Protein AF-A0A950ZPD3-F1 (afdb_monomer_lite)

Sequence (112 aa):
MGVQQVLAPKCVGSSEFSAPDGLRLVHHADTPIQRHVKVRDTASPFNADLVYWSQRLRQHPLLTSRMAILLRQQRGRCAWCGSFFLDRTDIAVDHVQPRVLRGRTDLAKHRP

Structure (mmCIF, N/CA/C/O backbone):
data_AF-A0A950ZPD3-F1
#
_entry.id   AF-A0A950ZPD3-F1
#
loop_
_atom_site.group_PDB
_atom_site.id
_atom_site.type_symbol
_atom_site.label_atom_id
_atom_site.label_alt_id
_atom_site.label_comp_id
_atom_site.label_asym_id
_atom_site.label_entity_id
_atom_site.label_seq_id
_atom_site.pdbx_PDB_ins_code
_atom_site.Cartn_x
_atom_site.Cartn_y
_atom_site.Cartn_z
_atom_site.occupancy
_atom_site.B_iso_or_equiv
_atom_site.auth_seq_id
_atom_site.auth_comp_id
_atom_site.auth_asym_id
_atom_site.auth_atom_id
_atom_site.pdbx_PDB_model_num
ATOM 1 N N . MET A 1 1 ? 2.588 -41.462 -54.689 1.00 39.12 1 MET A N 1
ATOM 2 C CA . MET A 1 1 ? 1.747 -40.292 -55.020 1.00 39.12 1 MET A CA 1
ATOM 3 C C . MET A 1 1 ? 1.860 -39.316 -53.858 1.00 39.12 1 MET A C 1
ATOM 5 O O . MET A 1 1 ? 1.186 -39.493 -52.854 1.00 39.12 1 MET A O 1
ATOM 9 N N . GLY A 1 2 ? 2.837 -38.408 -53.922 1.00 40.78 2 GLY A N 1
ATOM 10 C CA . GLY A 1 2 ? 3.130 -37.452 -52.852 1.00 40.78 2 GLY A CA 1
ATOM 11 C C . GLY A 1 2 ? 2.323 -36.178 -53.059 1.00 40.78 2 GLY A C 1
ATOM 12 O O . GLY A 1 2 ? 2.412 -35.565 -54.119 1.00 40.78 2 GLY A O 1
ATOM 13 N N . VAL A 1 3 ? 1.515 -35.811 -52.070 1.00 37.59 3 VAL A N 1
ATOM 14 C CA . VAL A 1 3 ? 0.718 -34.583 -52.102 1.00 37.59 3 VAL A CA 1
ATOM 15 C C . VAL A 1 3 ? 1.641 -33.428 -51.725 1.00 37.59 3 VAL A C 1
ATOM 17 O O . VAL A 1 3 ? 2.075 -33.312 -50.580 1.00 37.59 3 VAL A O 1
ATOM 20 N N . GLN A 1 4 ? 2.003 -32.607 -52.707 1.00 37.97 4 GLN A N 1
ATOM 21 C CA . GLN A 1 4 ? 2.794 -31.402 -52.492 1.00 37.97 4 GLN A CA 1
ATOM 22 C C . GLN A 1 4 ? 1.894 -30.353 -51.823 1.00 37.97 4 GLN A C 1
ATOM 24 O O . GLN A 1 4 ? 0.932 -29.883 -52.428 1.00 37.97 4 GLN A O 1
ATOM 29 N N . GLN A 1 5 ? 2.178 -29.993 -50.569 1.00 49.69 5 GLN A N 1
ATOM 30 C CA . GLN A 1 5 ? 1.566 -28.812 -49.963 1.00 49.69 5 GLN A CA 1
ATOM 31 C C . GLN A 1 5 ? 2.202 -27.567 -50.585 1.00 49.69 5 GLN A C 1
ATOM 33 O O . GLN A 1 5 ? 3.409 -27.351 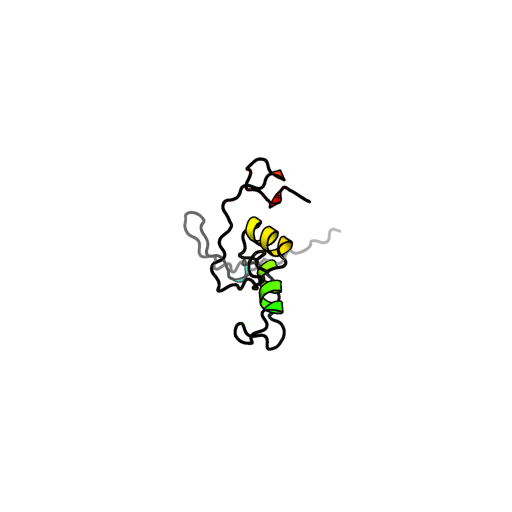-50.473 1.00 49.69 5 GLN A O 1
ATOM 38 N N . VAL A 1 6 ? 1.386 -26.757 -51.254 1.00 43.91 6 VAL A N 1
ATOM 39 C CA . VAL A 1 6 ? 1.776 -25.432 -51.736 1.00 43.91 6 VAL A CA 1
ATOM 40 C C . VAL A 1 6 ? 1.803 -24.500 -50.527 1.00 43.91 6 VAL A C 1
ATOM 42 O O . VAL A 1 6 ? 0.760 -24.177 -49.961 1.00 43.91 6 VAL A O 1
ATOM 45 N N . LEU A 1 7 ? 3.000 -24.090 -50.103 1.00 45.38 7 LEU A N 1
ATOM 46 C CA . LEU A 1 7 ? 3.150 -23.042 -49.098 1.00 45.38 7 LEU A CA 1
ATOM 47 C C . LEU A 1 7 ? 2.763 -21.707 -49.747 1.00 45.38 7 LEU A C 1
ATOM 49 O O . LEU A 1 7 ? 3.417 -21.261 -50.690 1.00 45.38 7 LEU A O 1
ATOM 53 N N . ALA A 1 8 ? 1.696 -21.077 -49.255 1.00 40.22 8 ALA A N 1
ATOM 54 C CA . ALA A 1 8 ? 1.322 -19.732 -49.673 1.00 40.22 8 ALA A CA 1
ATOM 55 C C . ALA A 1 8 ? 2.463 -18.738 -49.361 1.00 40.22 8 ALA A C 1
ATOM 57 O O . ALA A 1 8 ? 3.089 -18.845 -48.297 1.00 40.22 8 ALA A O 1
ATOM 58 N N . PRO A 1 9 ? 2.742 -17.763 -50.247 1.00 45.25 9 PRO A N 1
ATOM 59 C CA . PRO A 1 9 ? 3.736 -16.738 -49.976 1.00 45.25 9 PRO A CA 1
ATOM 60 C C . PRO A 1 9 ? 3.281 -15.913 -48.771 1.00 45.25 9 PRO A C 1
ATOM 62 O O . PRO A 1 9 ? 2.204 -15.319 -48.763 1.00 45.25 9 PRO A O 1
ATOM 65 N N . LYS A 1 10 ? 4.108 -15.895 -47.725 1.00 52.59 10 LYS A N 1
ATOM 66 C CA . LYS A 1 10 ? 3.916 -15.007 -46.579 1.00 52.59 10 LYS A CA 1
ATOM 67 C C . LYS A 1 10 ? 4.047 -13.571 -47.089 1.00 52.59 10 LYS A C 1
ATOM 69 O O . LYS A 1 10 ? 5.122 -13.184 -47.539 1.00 52.59 10 LYS A O 1
ATOM 74 N N . CYS A 1 11 ? 2.970 -12.790 -47.030 1.00 42.53 11 CYS A N 1
ATOM 75 C CA . CYS A 1 11 ? 3.024 -11.351 -47.274 1.00 42.53 11 CYS A CA 1
ATOM 76 C C . CYS A 1 11 ? 3.897 -10.701 -46.189 1.00 42.53 11 CYS A C 1
ATOM 78 O O . CYS A 1 11 ? 3.436 -10.485 -45.070 1.00 42.53 11 CYS A O 1
ATOM 80 N N . VAL A 1 12 ? 5.163 -10.413 -46.499 1.00 50.16 12 VAL A N 1
ATOM 81 C CA . VAL A 1 12 ? 6.060 -9.642 -45.627 1.00 50.16 12 VAL A CA 1
ATOM 82 C C . VAL A 1 12 ? 5.877 -8.167 -45.959 1.00 50.16 12 VAL A C 1
ATOM 84 O O . VAL A 1 12 ? 6.630 -7.572 -46.719 1.00 50.16 12 VAL A O 1
ATOM 87 N N . GLY A 1 13 ? 4.813 -7.587 -45.412 1.00 47.94 13 GLY A N 1
ATOM 88 C CA . GLY A 1 13 ? 4.674 -6.140 -45.287 1.00 47.94 13 GLY A CA 1
ATOM 89 C C . GLY A 1 13 ? 5.197 -5.697 -43.925 1.00 47.94 13 GLY A C 1
ATOM 90 O O . GLY A 1 13 ? 4.414 -5.237 -43.102 1.00 47.94 13 GLY A O 1
ATOM 91 N N . SER A 1 14 ? 6.483 -5.902 -43.636 1.00 49.78 14 SER A N 1
ATOM 92 C CA . SER A 1 14 ? 7.094 -5.390 -42.407 1.00 49.78 14 SER A CA 1
ATOM 93 C C . SER A 1 14 ? 7.666 -4.004 -42.685 1.00 49.78 14 SER A C 1
ATOM 95 O O . SER A 1 14 ? 8.791 -3.862 -43.162 1.00 49.78 14 SER A O 1
ATOM 97 N N . SER A 1 15 ? 6.897 -2.960 -42.390 1.00 53.78 15 SER A N 1
ATOM 98 C CA . SER A 1 15 ? 7.433 -1.608 -42.206 1.00 53.78 15 SER A CA 1
ATOM 99 C C . SER A 1 15 ? 8.192 -1.551 -40.874 1.00 53.78 15 SER A C 1
ATOM 101 O O . SER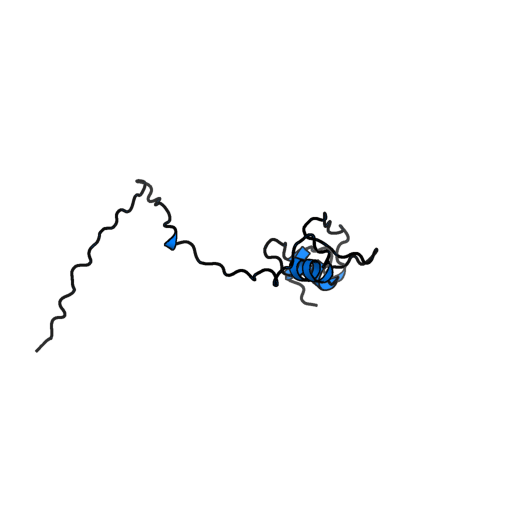 A 1 15 ? 7.742 -0.929 -39.914 1.00 53.78 15 SER A O 1
ATOM 103 N N . GLU A 1 16 ? 9.298 -2.289 -40.790 1.00 62.19 16 GLU A N 1
ATOM 104 C CA . GLU A 1 16 ? 10.135 -2.379 -39.597 1.00 62.19 16 GLU A CA 1
ATOM 105 C C . GLU A 1 16 ? 11.199 -1.279 -39.683 1.00 62.19 16 GLU A C 1
ATOM 107 O O . GLU A 1 16 ? 12.109 -1.324 -40.507 1.00 62.19 16 GLU A O 1
ATOM 112 N N . PHE A 1 17 ? 11.020 -0.225 -38.886 1.00 65.00 17 PHE A N 1
ATOM 113 C CA . PHE A 1 17 ? 11.968 0.881 -38.798 1.00 65.00 17 PHE A CA 1
ATOM 114 C C . PHE A 1 17 ? 13.044 0.527 -37.766 1.00 65.00 17 PHE A C 1
ATOM 116 O O . PHE A 1 17 ? 12.759 0.447 -36.566 1.00 65.00 17 PHE A O 1
ATOM 123 N N . SER A 1 18 ? 14.269 0.293 -38.235 1.00 77.75 18 SER A N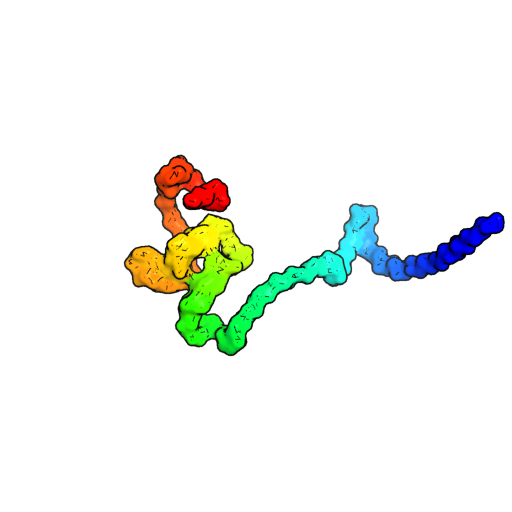 1
ATOM 124 C CA . SER A 1 18 ? 15.410 -0.122 -37.414 1.00 77.75 18 SER A CA 1
ATOM 125 C C . SER A 1 18 ? 16.655 0.720 -37.697 1.00 77.75 18 SER A C 1
ATOM 127 O O . SER A 1 18 ? 16.942 1.043 -38.850 1.00 77.75 18 SER A O 1
ATOM 129 N N . ALA A 1 19 ? 17.409 1.047 -36.647 1.00 79.06 19 ALA A N 1
ATOM 130 C CA . ALA A 1 19 ? 18.739 1.637 -36.751 1.00 79.06 19 ALA A CA 1
ATOM 131 C C . ALA A 1 19 ? 19.754 0.608 -37.304 1.00 79.06 19 ALA A C 1
ATOM 133 O O . ALA A 1 19 ? 19.548 -0.597 -37.125 1.00 79.06 19 ALA A O 1
ATOM 134 N N . PRO A 1 20 ? 20.864 1.047 -37.931 1.00 77.50 20 PRO A N 1
ATOM 135 C CA . PRO A 1 20 ? 21.925 0.159 -38.436 1.00 77.50 20 PRO A CA 1
ATOM 136 C C . PRO A 1 20 ? 22.499 -0.776 -37.362 1.00 77.50 20 PRO A C 1
ATOM 138 O O . PRO A 1 20 ? 22.915 -1.896 -37.640 1.00 77.50 20 PRO A O 1
ATOM 141 N N . ASP A 1 21 ? 22.470 -0.307 -36.123 1.00 82.75 21 ASP A N 1
ATOM 142 C CA . ASP A 1 21 ? 22.931 -0.943 -34.895 1.00 82.75 21 ASP A CA 1
ATOM 143 C C . ASP A 1 21 ? 21.946 -2.014 -34.369 1.00 82.75 21 ASP A C 1
ATOM 145 O O . ASP A 1 21 ? 22.167 -2.611 -33.317 1.00 82.75 21 ASP A O 1
ATOM 149 N N . GLY A 1 22 ? 20.864 -2.289 -35.110 1.00 80.38 22 GLY A N 1
ATOM 150 C CA . GLY A 1 22 ? 19.895 -3.353 -34.824 1.00 80.38 22 GLY A CA 1
ATOM 151 C C . GLY A 1 22 ? 18.806 -2.971 -33.820 1.00 80.38 22 GLY A C 1
ATOM 152 O O . GLY A 1 22 ? 17.971 -3.802 -33.462 1.00 80.38 22 GLY A O 1
ATOM 153 N N . LEU A 1 23 ? 18.781 -1.716 -33.367 1.00 82.00 23 LEU A N 1
ATOM 154 C CA . LEU A 1 23 ? 17.719 -1.199 -32.509 1.00 82.00 23 LEU A CA 1
ATOM 155 C C . LEU A 1 23 ? 16.454 -0.964 -33.337 1.00 82.00 23 LEU A C 1
ATOM 157 O O . LEU A 1 23 ? 16.489 -0.262 -34.345 1.00 82.00 23 LEU A O 1
ATOM 161 N N . ARG A 1 24 ? 15.323 -1.514 -32.894 1.00 85.81 24 ARG A N 1
ATOM 162 C CA . ARG A 1 24 ? 14.007 -1.304 -33.514 1.00 85.81 24 ARG A CA 1
ATOM 163 C C . ARG A 1 24 ? 13.043 -0.638 -32.545 1.00 85.81 24 ARG A C 1
ATOM 165 O O . ARG A 1 24 ? 13.174 -0.786 -31.328 1.00 85.81 24 ARG A O 1
ATOM 172 N N . LEU A 1 25 ? 12.046 0.052 -33.087 1.00 85.50 25 LEU A N 1
ATOM 173 C CA . LEU A 1 25 ? 10.930 0.540 -32.283 1.00 85.50 25 LEU A CA 1
ATOM 174 C C . LEU A 1 25 ? 10.107 -0.646 -31.763 1.00 85.50 25 LEU A C 1
ATOM 176 O O . LEU A 1 25 ? 9.781 -1.566 -32.510 1.00 85.50 25 LEU A O 1
ATOM 180 N N . VAL A 1 26 ? 9.781 -0.624 -30.472 1.00 86.75 26 VAL A N 1
ATOM 181 C CA . VAL A 1 26 ? 8.911 -1.628 -29.849 1.00 86.75 26 VAL A CA 1
ATOM 182 C C . VAL A 1 26 ? 7.472 -1.321 -30.248 1.00 86.75 26 VAL A C 1
ATOM 184 O O . VAL A 1 26 ? 7.007 -0.192 -30.071 1.00 86.75 26 VAL A O 1
ATOM 187 N N . HIS A 1 27 ? 6.748 -2.307 -30.774 1.00 87.62 27 HIS A N 1
ATOM 188 C CA . HIS A 1 27 ? 5.333 -2.116 -31.056 1.00 87.62 27 HIS A CA 1
ATOM 189 C C . HIS A 1 27 ? 4.537 -2.145 -29.751 1.00 87.62 27 HIS A C 1
ATOM 191 O O . HIS A 1 27 ? 4.838 -2.901 -28.831 1.00 87.62 27 HIS A O 1
ATOM 197 N N . HIS A 1 28 ? 3.449 -1.373 -29.681 1.00 86.81 28 HIS A N 1
ATOM 198 C CA . HIS A 1 28 ? 2.548 -1.411 -28.523 1.00 86.81 28 HIS A CA 1
ATOM 199 C C . HIS A 1 28 ? 2.062 -2.844 -28.217 1.00 86.81 28 HIS A C 1
ATOM 201 O O . HIS A 1 28 ? 1.926 -3.220 -27.056 1.00 86.81 28 HIS A O 1
ATOM 207 N N . ALA A 1 29 ? 1.854 -3.663 -29.255 1.00 89.44 29 ALA A N 1
ATOM 208 C CA . ALA A 1 29 ? 1.460 -5.068 -29.131 1.00 89.44 29 ALA A CA 1
ATOM 209 C C . ALA A 1 29 ? 2.511 -5.963 -28.442 1.00 89.44 29 ALA A C 1
ATOM 211 O O . ALA A 1 29 ? 2.145 -7.006 -27.905 1.00 89.44 29 ALA A O 1
ATOM 212 N N . ASP A 1 30 ? 3.782 -5.551 -28.411 1.00 89.56 30 ASP A N 1
ATOM 213 C CA . ASP A 1 30 ? 4.864 -6.294 -27.756 1.00 89.56 30 ASP A CA 1
ATOM 214 C C . ASP A 1 30 ? 4.863 -6.092 -26.229 1.00 89.56 30 ASP A C 1
ATOM 216 O O . ASP A 1 30 ? 5.536 -6.822 -25.499 1.00 89.56 30 ASP A O 1
ATOM 220 N N . THR A 1 31 ? 4.111 -5.108 -25.715 1.00 91.44 31 THR A N 1
ATOM 221 C CA . THR A 1 31 ? 4.017 -4.858 -24.271 1.00 91.44 31 THR A CA 1
ATOM 222 C C . THR A 1 31 ? 3.044 -5.852 -23.629 1.00 91.44 31 THR A C 1
ATOM 224 O O . THR A 1 31 ? 1.853 -5.843 -23.955 1.00 91.44 31 THR A O 1
ATOM 227 N N . PRO A 1 32 ? 3.492 -6.701 -22.685 1.00 92.31 32 PRO A N 1
ATOM 228 C CA . PRO A 1 32 ? 2.620 -7.680 -22.055 1.00 92.31 32 PRO A CA 1
ATOM 229 C C . PRO A 1 32 ? 1.545 -6.997 -21.204 1.00 92.31 32 PRO A C 1
ATOM 231 O O . PRO A 1 32 ? 1.819 -6.085 -20.421 1.00 92.31 32 PRO A O 1
ATOM 234 N N . ILE A 1 33 ? 0.309 -7.486 -21.311 1.00 90.81 33 ILE A N 1
ATOM 235 C CA . ILE A 1 33 ? -0.816 -6.975 -20.527 1.00 90.81 33 ILE A CA 1
ATOM 236 C C . ILE A 1 33 ? -0.678 -7.446 -19.076 1.00 90.81 33 ILE A C 1
ATOM 238 O O . ILE A 1 33 ? -0.944 -8.608 -18.759 1.00 90.81 33 ILE A O 1
ATOM 242 N N . GLN A 1 34 ? -0.334 -6.528 -18.175 1.00 89.12 34 GLN A N 1
ATOM 243 C CA . GLN A 1 34 ? -0.368 -6.777 -16.734 1.00 89.12 34 GLN A CA 1
ATOM 244 C C . GLN A 1 34 ? -1.779 -6.522 -16.192 1.00 89.12 34 GLN A C 1
ATOM 246 O O . GLN A 1 34 ? -2.366 -5.456 -16.378 1.00 89.12 34 GLN A O 1
ATOM 251 N N . ARG A 1 35 ? -2.370 -7.528 -15.540 1.00 88.31 35 ARG A N 1
ATOM 252 C CA . ARG A 1 35 ? -3.704 -7.412 -14.939 1.00 88.31 35 ARG A CA 1
ATOM 253 C C . ARG A 1 35 ? -3.574 -6.887 -13.511 1.00 88.31 35 ARG A C 1
ATOM 255 O O . ARG A 1 35 ? -2.918 -7.506 -12.681 1.00 88.31 35 ARG A O 1
ATOM 262 N N . HIS A 1 36 ? -4.241 -5.773 -13.222 1.00 86.12 36 HIS A N 1
ATOM 263 C CA . HIS A 1 36 ? -4.292 -5.175 -11.887 1.00 86.12 36 HIS A CA 1
ATOM 264 C C . HIS A 1 36 ? -5.664 -5.384 -11.239 1.00 86.12 36 HIS A C 1
ATOM 266 O O . HIS A 1 36 ? -6.689 -5.462 -11.921 1.00 86.12 36 HIS A O 1
ATOM 272 N N . VAL A 1 37 ? -5.691 -5.450 -9.906 1.00 87.12 37 VAL A N 1
ATOM 273 C CA . VAL A 1 37 ? -6.938 -5.559 -9.138 1.00 87.12 37 VAL A CA 1
ATOM 274 C C . VAL A 1 37 ? -7.627 -4.194 -9.099 1.00 87.12 37 VAL A C 1
ATOM 276 O O . VAL A 1 37 ? -7.054 -3.214 -8.620 1.00 87.12 37 VAL A O 1
ATOM 279 N N . LYS A 1 38 ? -8.873 -4.126 -9.584 1.00 89.44 38 LYS A N 1
ATOM 280 C CA . LYS A 1 38 ? -9.671 -2.890 -9.575 1.00 89.44 38 LYS A CA 1
ATOM 281 C C . LYS A 1 38 ? -9.965 -2.414 -8.152 1.00 89.44 38 LYS A C 1
ATOM 283 O O . LYS A 1 38 ? -10.024 -3.196 -7.205 1.00 89.44 38 LYS A O 1
ATOM 288 N N . VAL A 1 39 ? -10.154 -1.107 -7.988 1.00 89.75 39 VAL A N 1
ATOM 289 C CA . VAL A 1 39 ? -10.720 -0.516 -6.766 1.00 89.75 39 VAL A CA 1
ATOM 290 C C . VAL A 1 39 ? -12.144 -1.041 -6.554 1.00 89.75 39 VAL A C 1
ATOM 292 O O . VAL A 1 39 ? -12.878 -1.195 -7.523 1.00 89.75 39 VAL A O 1
ATOM 295 N N . ARG A 1 40 ? -12.495 -1.374 -5.305 1.00 89.31 40 ARG A N 1
ATOM 296 C CA . ARG A 1 40 ? -13.831 -1.825 -4.909 1.00 89.31 40 ARG A CA 1
ATOM 297 C C . ARG A 1 40 ? -14.837 -0.699 -5.138 1.00 89.31 40 ARG A C 1
ATOM 299 O O . ARG A 1 40 ? -14.745 0.326 -4.469 1.00 89.31 40 ARG A O 1
ATOM 306 N N . ASP A 1 41 ? -15.794 -0.932 -6.026 1.00 87.94 41 ASP A N 1
ATOM 307 C CA . ASP A 1 41 ? -16.986 -0.110 -6.252 1.00 87.94 41 ASP A CA 1
ATOM 308 C C . ASP A 1 41 ? -16.703 1.404 -6.275 1.00 87.94 41 ASP A C 1
ATOM 310 O O . ASP A 1 41 ? -15.900 1.885 -7.072 1.00 87.94 41 ASP A O 1
ATOM 314 N N . THR A 1 42 ? -17.350 2.155 -5.383 1.00 86.69 42 THR A N 1
ATOM 315 C CA . THR A 1 42 ? -17.242 3.611 -5.229 1.00 86.69 42 THR A CA 1
ATOM 316 C C . THR A 1 42 ? -16.150 4.025 -4.238 1.00 86.69 42 THR A C 1
ATOM 318 O O . THR A 1 42 ? -16.140 5.162 -3.758 1.00 86.69 42 THR A O 1
ATOM 321 N N . ALA A 1 43 ? -15.228 3.119 -3.884 1.00 86.69 43 ALA A N 1
ATOM 322 C CA . ALA A 1 43 ? -14.192 3.435 -2.915 1.00 86.69 43 ALA A CA 1
ATOM 323 C C . ALA A 1 43 ? -13.257 4.525 -3.451 1.00 86.69 43 ALA A C 1
ATOM 325 O O . ALA A 1 43 ? -12.622 4.380 -4.493 1.00 86.69 43 ALA A O 1
ATOM 326 N N . SER A 1 44 ? -13.141 5.608 -2.690 1.00 84.31 44 SER A N 1
ATOM 327 C CA . SER A 1 44 ? -12.277 6.745 -2.997 1.00 84.31 44 SER A CA 1
ATOM 328 C C . SER A 1 44 ? -11.214 6.880 -1.910 1.00 84.31 44 SER A C 1
ATOM 330 O O . SER A 1 44 ? -11.528 6.659 -0.743 1.00 84.31 44 SER A O 1
ATOM 332 N N . PRO A 1 45 ? -9.965 7.266 -2.221 1.00 78.75 45 PRO A N 1
ATOM 333 C CA . PRO A 1 45 ? -8.933 7.506 -1.208 1.00 78.75 45 PRO A CA 1
ATOM 334 C C . PRO A 1 45 ? -9.362 8.463 -0.081 1.00 78.75 45 PRO A C 1
ATOM 336 O O . PRO A 1 45 ? -8.774 8.432 1.004 1.00 78.75 45 PRO A O 1
ATOM 339 N N . PHE A 1 46 ? -10.384 9.286 -0.333 1.00 81.25 46 PHE A N 1
ATOM 340 C CA . PHE A 1 46 ? -10.911 10.308 0.570 1.00 81.25 46 PHE A CA 1
ATOM 341 C C . PHE A 1 46 ? -12.167 9.884 1.350 1.00 81.25 46 PHE A C 1
ATOM 343 O O . PHE A 1 46 ? -12.579 10.603 2.251 1.00 81.25 46 PHE A O 1
ATOM 350 N N . ASN A 1 47 ? -12.767 8.722 1.068 1.00 82.94 47 ASN A N 1
ATOM 351 C CA . ASN A 1 47 ? -14.036 8.289 1.679 1.00 82.94 47 ASN A CA 1
ATOM 352 C C . ASN A 1 47 ? -13.913 7.724 3.112 1.00 82.94 47 ASN A C 1
ATOM 354 O O . ASN A 1 47 ? -14.813 7.034 3.581 1.00 82.94 47 ASN A O 1
ATOM 358 N N . ALA A 1 48 ? -12.789 7.982 3.783 1.00 80.56 48 ALA A N 1
ATOM 359 C CA . ALA A 1 48 ? -12.473 7.535 5.140 1.00 80.56 48 ALA A CA 1
ATOM 360 C C . ALA A 1 48 ? -12.496 6.008 5.395 1.00 80.56 48 ALA A C 1
ATOM 362 O O . ALA A 1 48 ? -12.395 5.596 6.550 1.00 80.56 48 ALA A O 1
ATOM 363 N N . ASP A 1 49 ? -12.529 5.143 4.370 1.00 89.06 49 ASP A N 1
ATOM 364 C CA . ASP A 1 49 ? -12.397 3.690 4.571 1.00 89.06 49 ASP A CA 1
ATOM 365 C C . ASP A 1 49 ? -10.930 3.276 4.801 1.00 89.06 49 ASP A C 1
ATOM 367 O O . ASP A 1 49 ? -10.250 2.684 3.957 1.00 89.06 49 ASP A O 1
ATOM 371 N N . LEU A 1 50 ? -10.417 3.626 5.980 1.00 88.25 50 LEU A N 1
ATOM 372 C CA . LEU A 1 50 ? -9.034 3.368 6.390 1.00 88.25 50 LEU A CA 1
ATOM 373 C C . LEU A 1 50 ? -8.715 1.866 6.443 1.00 88.25 50 LEU A C 1
ATOM 375 O O . LEU A 1 50 ? -7.576 1.450 6.213 1.00 88.25 50 LEU A O 1
ATOM 379 N N . VAL A 1 51 ? -9.718 1.032 6.727 1.00 89.19 51 VAL A N 1
ATOM 380 C CA . VAL A 1 51 ? -9.557 -0.423 6.811 1.00 89.19 51 VAL A CA 1
ATOM 381 C C . VAL A 1 51 ? -9.276 -0.995 5.426 1.00 89.19 51 VAL A C 1
ATOM 383 O O . VAL A 1 51 ? -8.327 -1.763 5.257 1.00 89.19 51 VAL A O 1
ATOM 386 N N . TYR A 1 52 ? -10.056 -0.591 4.428 1.00 89.69 52 TYR A N 1
ATOM 387 C CA . TYR A 1 52 ? -9.853 -1.004 3.049 1.00 89.69 52 TYR A CA 1
ATOM 388 C C . TYR A 1 52 ? -8.513 -0.510 2.492 1.00 89.69 52 TYR A C 1
ATOM 390 O O . TYR A 1 52 ? -7.739 -1.300 1.941 1.00 89.69 52 TYR A O 1
ATOM 398 N N . TRP A 1 53 ? -8.188 0.771 2.685 1.00 90.12 53 TRP A N 1
ATOM 399 C CA . TRP A 1 53 ? -6.945 1.340 2.158 1.00 90.12 53 TRP A CA 1
ATOM 400 C C . TRP A 1 53 ? -5.696 0.742 2.817 1.00 90.12 53 TRP A C 1
ATOM 402 O O . TRP A 1 53 ? -4.731 0.441 2.117 1.00 90.12 53 TRP A O 1
ATOM 412 N N . SER A 1 54 ? -5.728 0.445 4.120 1.00 89.94 54 SER A N 1
ATOM 413 C CA . SER A 1 54 ? -4.618 -0.242 4.802 1.00 89.94 54 SER A CA 1
ATOM 414 C C . SER A 1 54 ? -4.476 -1.719 4.406 1.00 89.94 54 SER A C 1
ATOM 416 O O . SER A 1 54 ? -3.369 -2.263 4.367 1.00 89.94 54 SER A O 1
ATOM 418 N N . GLN A 1 55 ? -5.580 -2.406 4.094 1.00 89.62 55 GLN A N 1
ATOM 419 C CA . GLN A 1 55 ? -5.555 -3.756 3.521 1.00 89.62 55 GLN A CA 1
ATOM 420 C C . GLN A 1 55 ? -4.927 -3.765 2.133 1.00 89.62 55 GLN A C 1
ATOM 422 O O . GLN A 1 55 ? -4.067 -4.599 1.851 1.00 89.62 55 GLN A O 1
ATOM 427 N N . ARG A 1 56 ? -5.323 -2.814 1.292 1.00 90.44 56 ARG A N 1
ATOM 428 C CA . ARG A 1 56 ? -4.796 -2.670 -0.059 1.00 90.44 56 ARG A CA 1
ATOM 429 C C . ARG A 1 56 ? -3.323 -2.290 -0.070 1.00 90.44 56 ARG A C 1
ATOM 431 O O . ARG A 1 56 ? -2.567 -2.884 -0.833 1.00 90.44 56 ARG A O 1
ATOM 438 N N . LEU A 1 57 ? -2.910 -1.368 0.801 1.00 90.94 57 LEU A N 1
ATOM 439 C CA . LEU A 1 57 ? -1.513 -0.960 0.916 1.00 90.94 57 LEU A CA 1
ATOM 440 C C . LEU A 1 57 ? -0.611 -2.173 1.165 1.00 90.94 57 LEU A C 1
ATOM 442 O O . LEU A 1 57 ? 0.382 -2.337 0.477 1.00 90.94 57 LEU A O 1
ATOM 446 N N . ARG A 1 58 ? -1.006 -3.104 2.046 1.00 89.75 58 ARG A N 1
ATOM 447 C CA . ARG A 1 58 ? -0.247 -4.343 2.327 1.00 89.75 58 ARG A CA 1
ATOM 448 C C . ARG A 1 58 ? 0.051 -5.221 1.105 1.00 89.75 58 ARG A C 1
ATOM 450 O O . ARG A 1 58 ? 0.958 -6.047 1.183 1.00 89.75 58 ARG A O 1
ATOM 457 N N . GLN A 1 59 ? -0.724 -5.097 0.030 1.00 87.06 59 GLN A N 1
ATOM 458 C CA . GLN A 1 59 ? -0.600 -5.889 -1.200 1.00 87.06 59 GLN A CA 1
ATOM 459 C C . GLN A 1 59 ? -0.145 -5.040 -2.396 1.00 87.06 59 GLN A C 1
ATOM 461 O O . GLN A 1 59 ? -0.219 -5.487 -3.539 1.00 87.06 59 GLN A O 1
ATOM 466 N N . HIS A 1 60 ? 0.287 -3.803 -2.151 1.00 88.38 60 HIS A N 1
ATOM 467 C CA . HIS A 1 60 ? 0.598 -2.860 -3.209 1.00 88.38 60 HIS A CA 1
ATOM 468 C C . HIS A 1 60 ? 1.894 -3.251 -3.951 1.00 88.38 60 HIS A C 1
ATOM 470 O O . HIS A 1 60 ? 2.908 -3.518 -3.298 1.00 88.38 60 HIS A O 1
ATOM 476 N N . PRO A 1 61 ? 1.897 -3.279 -5.300 1.00 85.25 61 PRO A N 1
ATOM 477 C CA . PRO A 1 61 ? 3.019 -3.801 -6.084 1.00 85.25 61 PRO A CA 1
ATOM 478 C C . PRO A 1 61 ? 4.282 -2.937 -6.005 1.00 85.25 61 PRO A C 1
ATOM 480 O O . PRO A 1 61 ? 5.374 -3.450 -6.221 1.00 85.25 61 PRO A O 1
ATOM 483 N N . LEU A 1 62 ? 4.152 -1.647 -5.674 1.00 87.62 62 LEU A N 1
ATOM 484 C CA . LEU A 1 62 ? 5.301 -0.742 -5.533 1.00 87.62 62 LEU A CA 1
ATOM 485 C C . LEU A 1 62 ? 5.991 -0.838 -4.164 1.00 87.62 62 LEU A C 1
ATOM 487 O O . LEU A 1 62 ? 6.985 -0.156 -3.931 1.00 87.62 62 LEU A O 1
ATOM 491 N N . LEU A 1 63 ? 5.482 -1.656 -3.237 1.00 88.31 63 LEU A N 1
ATOM 492 C CA . LEU A 1 63 ? 6.141 -1.830 -1.948 1.00 88.31 63 LEU A CA 1
ATOM 493 C C . LEU A 1 63 ? 7.392 -2.689 -2.070 1.00 88.31 63 LEU A C 1
ATOM 495 O O . LEU A 1 63 ? 7.403 -3.740 -2.711 1.00 88.31 63 LEU A O 1
ATOM 499 N N . THR A 1 64 ? 8.422 -2.306 -1.318 1.00 88.69 64 THR A N 1
ATOM 500 C CA . THR A 1 64 ? 9.554 -3.201 -1.088 1.00 88.69 64 THR A CA 1
ATOM 501 C C . THR A 1 64 ? 9.080 -4.465 -0.366 1.00 88.69 64 THR A C 1
ATOM 503 O O . THR A 1 64 ? 8.179 -4.429 0.480 1.00 88.69 64 THR A O 1
ATOM 506 N N . SER A 1 65 ? 9.718 -5.602 -0.652 1.00 85.94 65 SER A N 1
ATOM 507 C CA . SER A 1 65 ? 9.396 -6.884 -0.008 1.00 85.94 65 SER A CA 1
ATOM 508 C C . SER A 1 65 ? 9.447 -6.790 1.522 1.00 85.94 65 SER A C 1
ATOM 510 O O . SER A 1 65 ? 8.572 -7.323 2.208 1.00 85.94 65 SER A O 1
ATOM 512 N N . ARG A 1 66 ? 10.419 -6.036 2.056 1.00 85.94 66 ARG A N 1
ATOM 513 C CA . ARG A 1 66 ? 10.560 -5.740 3.487 1.00 85.94 66 ARG A CA 1
ATOM 514 C C . ARG A 1 66 ? 9.336 -5.003 4.035 1.00 85.94 66 ARG A C 1
ATOM 516 O O . ARG A 1 66 ? 8.756 -5.461 5.016 1.00 85.94 66 ARG A O 1
ATOM 523 N N . MET A 1 67 ? 8.918 -3.905 3.401 1.00 89.06 67 MET A N 1
ATOM 524 C CA . MET A 1 67 ? 7.744 -3.135 3.833 1.00 89.06 67 MET A CA 1
ATOM 525 C C . MET A 1 67 ? 6.466 -3.970 3.760 1.00 89.06 67 MET A C 1
ATOM 527 O O . MET A 1 67 ? 5.694 -3.983 4.713 1.00 89.06 67 MET A O 1
ATOM 531 N N . ALA A 1 68 ? 6.265 -4.735 2.685 1.00 89.81 68 ALA A N 1
ATOM 532 C CA . ALA A 1 68 ? 5.095 -5.600 2.546 1.00 89.81 68 ALA A CA 1
ATOM 533 C C . ALA A 1 68 ? 5.026 -6.676 3.648 1.00 89.81 68 ALA A C 1
ATOM 535 O O . ALA A 1 68 ? 3.944 -7.022 4.125 1.00 89.81 68 ALA A O 1
ATOM 536 N N . ILE A 1 69 ? 6.166 -7.229 4.078 1.00 88.50 69 ILE A N 1
ATOM 537 C CA . ILE A 1 69 ? 6.221 -8.176 5.204 1.00 88.50 69 ILE A CA 1
ATOM 538 C C . ILE A 1 69 ? 5.892 -7.471 6.522 1.00 88.50 69 ILE A C 1
ATOM 540 O O . ILE A 1 69 ? 5.019 -7.945 7.248 1.00 88.50 69 ILE A O 1
ATOM 544 N N . LEU A 1 70 ? 6.520 -6.325 6.800 1.00 89.62 70 LEU A N 1
ATOM 545 C CA . LEU A 1 70 ? 6.287 -5.561 8.030 1.00 89.62 70 LEU A CA 1
ATOM 546 C C . LEU A 1 70 ? 4.830 -5.111 8.154 1.00 89.62 70 LEU A C 1
ATOM 548 O O . LEU A 1 70 ? 4.194 -5.353 9.176 1.00 89.62 70 LEU A O 1
ATOM 552 N N . LEU A 1 71 ? 4.261 -4.543 7.090 1.00 91.88 71 LEU A N 1
ATOM 553 C CA . LEU A 1 71 ? 2.865 -4.118 7.074 1.00 91.88 71 LEU A CA 1
ATOM 554 C C . LEU A 1 71 ? 1.916 -5.308 7.265 1.00 91.88 71 LEU A C 1
ATOM 556 O O . LEU A 1 71 ? 0.897 -5.170 7.938 1.00 91.88 71 LEU A O 1
ATOM 560 N N . ARG A 1 72 ? 2.233 -6.496 6.727 1.00 90.38 72 ARG A N 1
ATOM 561 C CA . ARG A 1 72 ? 1.443 -7.715 6.979 1.00 90.38 72 ARG A CA 1
ATOM 562 C C . ARG A 1 72 ? 1.528 -8.167 8.436 1.00 90.38 72 ARG A C 1
ATOM 564 O O . ARG A 1 72 ? 0.479 -8.421 9.024 1.00 90.38 72 ARG A O 1
ATOM 571 N N . GLN A 1 73 ? 2.727 -8.208 9.019 1.00 89.19 73 GLN A N 1
ATOM 572 C CA . GLN A 1 73 ? 2.941 -8.577 10.425 1.00 89.19 73 GLN A CA 1
ATOM 573 C C . GLN A 1 73 ? 2.218 -7.617 11.379 1.00 89.19 73 GLN A C 1
ATOM 575 O O . GLN A 1 73 ? 1.508 -8.053 12.281 1.00 89.19 73 GLN A O 1
ATOM 580 N N . GLN A 1 74 ? 2.313 -6.314 11.116 1.00 90.69 74 GLN A N 1
ATOM 581 C CA . GLN A 1 74 ? 1.660 -5.262 11.897 1.00 90.69 74 GLN A CA 1
ATOM 582 C C . GLN A 1 74 ? 0.180 -5.056 11.516 1.00 90.69 74 GLN A C 1
ATOM 584 O O . GLN A 1 74 ? -0.480 -4.140 11.999 1.00 90.69 74 GLN A O 1
ATOM 589 N N . ARG A 1 75 ? -0.374 -5.897 10.626 1.00 90.50 75 ARG A N 1
ATOM 590 C CA . ARG A 1 75 ? -1.766 -5.833 10.137 1.00 90.50 75 ARG A CA 1
ATOM 591 C C . ARG A 1 75 ? -2.165 -4.462 9.565 1.00 90.50 75 ARG A C 1
ATOM 593 O O . ARG A 1 75 ? -3.345 -4.116 9.562 1.00 90.50 75 ARG A O 1
ATOM 600 N N . GLY A 1 76 ? -1.197 -3.706 9.050 1.00 90.50 76 GLY A N 1
ATOM 601 C CA . GLY A 1 76 ? -1.388 -2.363 8.509 1.00 90.50 76 GLY A CA 1
ATOM 602 C C . GLY A 1 76 ? -1.647 -1.294 9.573 1.00 90.50 76 GLY A C 1
ATOM 603 O O . GLY A 1 76 ? -2.189 -0.248 9.226 1.00 90.50 76 GLY A O 1
ATOM 604 N N . ARG A 1 77 ? -1.290 -1.543 10.841 1.00 91.62 77 ARG A N 1
ATOM 605 C CA . ARG A 1 77 ? -1.443 -0.599 11.956 1.00 91.62 77 ARG A CA 1
ATOM 606 C C . ARG A 1 77 ? -0.124 -0.367 12.678 1.00 91.62 77 ARG A C 1
ATOM 608 O O . ARG A 1 77 ? 0.664 -1.291 12.831 1.00 91.62 77 ARG A O 1
ATOM 615 N N . CYS A 1 78 ? 0.088 0.844 13.172 1.00 89.06 78 CYS A N 1
ATOM 616 C CA . CYS A 1 78 ? 1.221 1.154 14.029 1.00 89.06 78 CYS A CA 1
ATOM 617 C C . CYS A 1 78 ? 1.081 0.434 15.378 1.00 89.06 78 CYS A C 1
ATOM 619 O O . CYS A 1 78 ? 0.035 0.512 16.021 1.00 89.06 78 CYS A O 1
ATOM 621 N N . ALA A 1 79 ? 2.144 -0.236 15.828 1.00 87.62 79 ALA A N 1
ATOM 622 C CA . ALA A 1 79 ? 2.152 -0.942 17.111 1.00 87.62 79 ALA A CA 1
ATOM 623 C C . ALA A 1 79 ? 2.123 0.002 18.328 1.00 87.62 79 ALA A C 1
ATOM 625 O O . ALA A 1 79 ? 1.726 -0.420 19.408 1.00 87.62 79 ALA A O 1
ATOM 626 N N . TRP A 1 80 ? 2.539 1.262 18.156 1.00 87.94 80 TRP A N 1
ATOM 627 C CA . TRP A 1 80 ? 2.612 2.240 19.241 1.00 87.94 80 TRP A CA 1
ATOM 628 C C . TRP A 1 80 ? 1.321 3.053 19.398 1.00 87.94 80 TRP A C 1
ATOM 630 O O . TRP A 1 80 ? 0.763 3.101 20.487 1.00 87.94 80 TRP A O 1
ATOM 640 N N . CYS A 1 81 ? 0.814 3.656 18.316 1.00 90.25 81 CYS A N 1
ATOM 641 C CA . CYS A 1 81 ? -0.383 4.507 18.367 1.00 90.25 81 CYS A CA 1
ATOM 642 C C . CYS A 1 81 ? -1.668 3.838 17.849 1.00 90.25 81 CYS A C 1
ATOM 644 O O . CYS A 1 81 ? -2.744 4.415 17.962 1.00 90.25 81 CYS A O 1
ATOM 646 N N . GLY A 1 82 ? -1.587 2.646 17.248 1.00 89.81 82 GLY A N 1
ATOM 647 C CA . GLY A 1 82 ? -2.749 1.915 16.727 1.00 89.81 82 GLY A CA 1
ATOM 648 C C . GLY A 1 82 ? -3.320 2.430 15.398 1.00 89.81 82 GLY A C 1
ATOM 649 O O . GLY A 1 82 ? -4.183 1.769 14.815 1.00 89.81 82 GLY A O 1
ATOM 650 N N . SER A 1 83 ? -2.833 3.563 14.884 1.00 90.62 83 SER A N 1
ATOM 651 C CA . SER A 1 83 ? -3.294 4.161 13.625 1.00 90.62 83 SER A CA 1
ATOM 652 C C . SER A 1 83 ? -2.989 3.291 12.407 1.00 90.62 83 SER A C 1
ATOM 654 O O . SER A 1 83 ? -1.981 2.585 12.367 1.00 90.62 83 SER A O 1
ATOM 656 N N . PHE A 1 84 ? -3.843 3.366 11.385 1.00 91.38 84 PHE A N 1
ATOM 657 C CA . PHE A 1 84 ? -3.622 2.677 10.115 1.00 91.38 84 PHE A CA 1
ATOM 658 C C . PHE A 1 84 ? -2.577 3.385 9.255 1.00 91.38 84 PHE A C 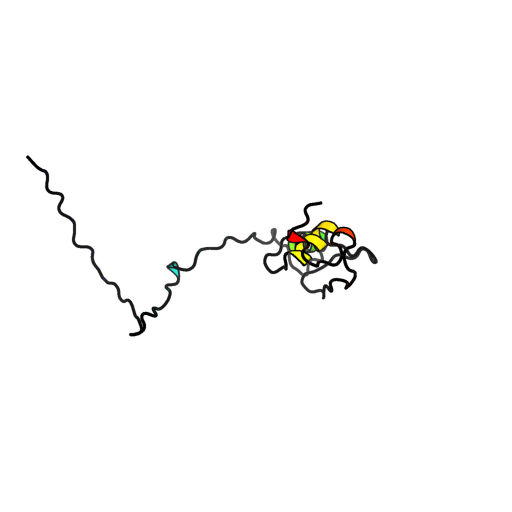1
ATOM 660 O O . PHE A 1 84 ? -2.583 4.610 9.143 1.00 91.38 84 PHE A O 1
ATOM 667 N N . PHE A 1 85 ? -1.736 2.599 8.588 1.00 90.75 85 PHE A N 1
ATOM 668 C CA . PHE A 1 85 ? -0.865 3.108 7.536 1.00 90.75 85 PHE A CA 1
ATOM 669 C C . PHE A 1 85 ? -1.668 3.391 6.266 1.00 90.75 85 PHE A C 1
ATOM 671 O O . PHE A 1 85 ? -2.508 2.583 5.855 1.00 90.75 85 PHE A O 1
ATOM 678 N N . LEU A 1 86 ? -1.380 4.526 5.635 1.00 89.12 86 LEU A N 1
ATOM 679 C CA . LEU A 1 86 ? -1.980 4.948 4.376 1.00 89.12 86 LEU A CA 1
ATOM 680 C C . LEU A 1 86 ? -0.881 5.180 3.340 1.00 89.12 86 LEU A C 1
ATOM 682 O O . LEU A 1 86 ? 0.249 5.513 3.674 1.00 89.12 86 LEU A O 1
ATOM 686 N N . ASP A 1 87 ? -1.226 5.044 2.065 1.00 83.38 87 ASP A N 1
ATOM 687 C CA . ASP A 1 87 ? -0.263 5.203 0.962 1.00 83.38 87 ASP A CA 1
ATOM 688 C C . ASP A 1 87 ? 0.331 6.622 0.873 1.00 83.38 87 ASP A C 1
ATOM 690 O O . ASP A 1 87 ? 1.423 6.850 0.379 1.00 83.38 87 ASP A O 1
ATOM 694 N N . ARG A 1 88 ? -0.404 7.593 1.412 1.00 82.06 88 ARG A N 1
ATOM 695 C CA . ARG A 1 88 ? -0.057 9.017 1.450 1.00 82.06 88 ARG A CA 1
ATOM 696 C C . ARG A 1 88 ? 0.645 9.451 2.742 1.00 82.06 88 ARG A C 1
ATOM 698 O O . ARG A 1 88 ? 0.880 10.637 2.925 1.00 82.06 88 ARG A O 1
ATOM 705 N N . THR A 1 89 ? 0.895 8.524 3.667 1.00 83.00 89 THR A N 1
ATOM 706 C CA . THR A 1 89 ? 1.640 8.810 4.903 1.00 83.00 89 THR A CA 1
ATOM 707 C C . THR A 1 89 ? 3.085 8.376 4.749 1.00 83.00 89 THR 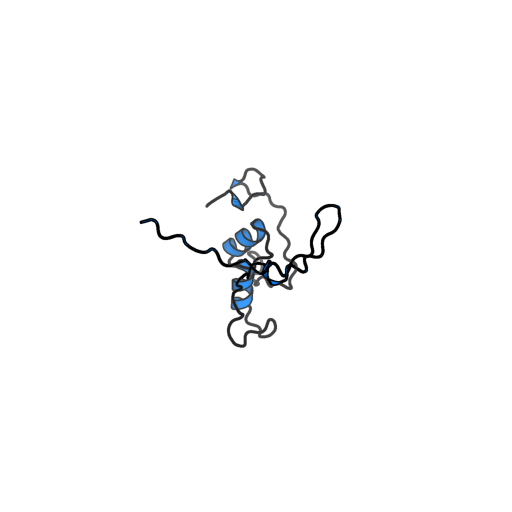A C 1
ATOM 709 O O . THR A 1 89 ? 3.337 7.326 4.164 1.00 83.00 89 THR A O 1
ATOM 712 N N . ASP A 1 90 ? 4.013 9.129 5.331 1.00 85.25 90 ASP A N 1
ATOM 713 C CA . ASP A 1 90 ? 5.417 8.734 5.362 1.00 85.25 90 ASP A CA 1
ATOM 714 C C . ASP A 1 90 ? 5.607 7.541 6.303 1.00 85.25 90 ASP A C 1
ATOM 716 O O . ASP A 1 90 ? 5.399 7.624 7.516 1.00 85.25 90 ASP A O 1
ATOM 720 N N . ILE A 1 91 ? 5.981 6.399 5.727 1.00 88.25 91 ILE A N 1
ATOM 721 C CA . ILE A 1 91 ? 6.209 5.158 6.467 1.00 88.25 91 ILE A CA 1
ATOM 722 C C . ILE A 1 91 ? 7.713 4.953 6.598 1.00 88.25 91 ILE A C 1
ATOM 724 O O . ILE A 1 91 ? 8.369 4.445 5.688 1.00 88.25 91 ILE A O 1
ATOM 728 N N . ALA A 1 92 ? 8.253 5.318 7.756 1.00 86.69 92 ALA A N 1
ATOM 729 C CA . ALA A 1 92 ? 9.627 5.003 8.111 1.00 86.69 92 ALA A CA 1
ATOM 730 C C . ALA A 1 92 ? 9.720 3.586 8.697 1.00 86.69 92 ALA A C 1
ATOM 732 O O . ALA A 1 92 ? 8.918 3.183 9.542 1.00 86.69 92 ALA A O 1
ATOM 733 N N . VAL A 1 93 ? 10.720 2.823 8.255 1.00 85.69 93 VAL A N 1
ATOM 734 C CA . VAL A 1 93 ? 11.078 1.551 8.888 1.00 85.69 93 VAL A CA 1
ATOM 735 C C . VAL A 1 93 ? 12.097 1.842 9.976 1.00 85.69 93 VAL A C 1
ATOM 737 O O . VAL A 1 93 ? 13.172 2.360 9.686 1.00 85.69 93 VAL A O 1
ATOM 740 N N . ASP A 1 94 ? 11.759 1.476 11.208 1.00 81.94 94 ASP A N 1
ATOM 741 C CA . ASP A 1 94 ? 12.639 1.654 12.357 1.00 81.94 94 ASP A CA 1
ATOM 742 C C . ASP A 1 94 ? 14.003 0.953 12.161 1.00 81.94 94 ASP A C 1
ATOM 744 O O . ASP A 1 94 ? 14.101 -0.124 11.552 1.00 81.94 94 ASP A O 1
ATOM 748 N N . HIS A 1 95 ? 15.070 1.592 12.654 1.00 77.50 95 HIS A N 1
ATOM 749 C CA . HIS A 1 95 ? 16.447 1.115 12.500 1.00 77.50 95 HIS A CA 1
ATOM 750 C C . HIS A 1 95 ? 16.784 -0.082 13.406 1.00 77.50 95 HIS A C 1
ATOM 752 O O . HIS A 1 95 ? 17.877 -0.642 13.277 1.00 77.50 95 HIS A O 1
ATOM 758 N N . VAL A 1 96 ? 15.877 -0.516 14.293 1.00 74.56 96 VAL A N 1
ATOM 759 C CA . VAL A 1 96 ? 16.084 -1.693 15.139 1.00 74.56 96 VAL A CA 1
ATOM 760 C C . VAL A 1 96 ? 16.309 -2.928 14.278 1.00 74.56 96 VAL A C 1
ATOM 762 O O . VAL A 1 96 ? 15.493 -3.346 13.450 1.00 74.56 96 VAL A O 1
ATOM 765 N N . GLN A 1 97 ? 17.458 -3.549 14.516 1.00 71.44 97 GLN A N 1
ATOM 766 C CA . GLN A 1 97 ? 17.838 -4.780 13.860 1.00 71.44 97 GLN A CA 1
ATOM 767 C C . GLN A 1 97 ? 17.051 -5.965 14.439 1.00 71.44 97 GLN A C 1
ATOM 769 O O . GLN A 1 97 ? 17.069 -6.190 15.655 1.00 71.44 97 GLN A O 1
ATOM 774 N N . PRO A 1 98 ? 16.389 -6.774 13.593 1.00 68.81 98 PRO A N 1
ATOM 775 C CA . PRO A 1 98 ? 15.691 -7.958 14.063 1.00 68.81 98 PRO A CA 1
ATOM 776 C C . PRO A 1 98 ? 16.680 -8.954 14.678 1.00 68.81 98 PRO A C 1
ATOM 778 O O . PRO A 1 98 ? 17.583 -9.463 14.008 1.00 68.81 98 PRO A O 1
ATOM 781 N N . ARG A 1 99 ? 16.478 -9.274 15.965 1.00 75.31 99 ARG A N 1
ATOM 782 C CA . ARG A 1 99 ? 17.323 -10.222 16.718 1.00 75.31 99 ARG A CA 1
ATOM 783 C C . ARG A 1 99 ? 17.353 -11.605 16.072 1.00 75.31 99 ARG A C 1
ATOM 785 O O . ARG A 1 99 ? 18.410 -12.222 15.990 1.00 75.31 99 ARG A O 1
ATOM 792 N N . VAL A 1 100 ? 16.207 -12.046 15.548 1.00 72.50 100 VAL A N 1
ATOM 793 C CA . VAL A 1 100 ? 16.043 -13.347 14.879 1.00 72.50 100 VAL A CA 1
ATOM 794 C C . VAL A 1 100 ? 16.950 -13.471 13.643 1.00 72.50 100 VAL A C 1
ATOM 796 O O . VAL A 1 100 ? 17.437 -14.548 13.322 1.00 72.50 100 VAL A O 1
ATOM 799 N N . LEU A 1 101 ? 17.267 -12.347 12.995 1.00 69.00 101 LEU A N 1
ATOM 800 C CA . LEU A 1 101 ? 18.104 -12.290 11.796 1.00 69.00 101 LEU A CA 1
ATOM 801 C C . LEU A 1 101 ? 19.575 -11.953 12.072 1.00 69.00 101 LEU A C 1
ATOM 803 O O . LEU A 1 101 ? 20.345 -11.774 11.126 1.00 69.00 101 LEU A O 1
ATOM 807 N N . ARG A 1 102 ? 19.985 -11.872 13.348 1.00 73.31 102 ARG A N 1
ATOM 808 C CA . ARG A 1 102 ? 21.356 -11.514 13.761 1.00 73.31 102 ARG A CA 1
ATOM 809 C C . ARG A 1 102 ? 21.877 -10.239 13.074 1.00 73.31 102 ARG A C 1
ATOM 811 O O . ARG A 1 102 ? 23.029 -10.193 12.661 1.00 73.31 102 ARG A O 1
ATOM 818 N N . GLY A 1 103 ? 21.020 -9.233 12.892 1.00 67.94 103 GLY A N 1
ATOM 819 C CA . GLY A 1 103 ? 21.411 -7.965 12.263 1.00 67.94 103 GLY A CA 1
ATOM 820 C C . GLY A 1 103 ? 21.192 -7.867 10.752 1.00 67.94 103 GLY A C 1
ATOM 821 O O . GLY A 1 103 ? 21.401 -6.798 10.183 1.00 67.94 103 GLY A O 1
ATOM 822 N N . ARG A 1 104 ? 20.728 -8.930 10.082 1.00 70.50 104 ARG A N 1
ATOM 823 C CA . ARG A 1 104 ? 20.388 -8.866 8.652 1.00 70.50 104 ARG A CA 1
ATOM 824 C C . ARG A 1 104 ? 19.051 -8.164 8.401 1.00 70.50 104 ARG A C 1
ATOM 826 O O . ARG A 1 104 ? 18.129 -8.227 9.211 1.00 70.50 104 ARG A O 1
ATOM 833 N N . THR A 1 105 ? 18.949 -7.501 7.251 1.00 66.88 105 THR A N 1
ATOM 834 C CA . THR A 1 105 ? 17.783 -6.701 6.838 1.00 66.88 105 THR A CA 1
ATOM 835 C C . THR A 1 105 ? 16.841 -7.440 5.876 1.00 66.88 105 THR A C 1
ATOM 837 O O . THR A 1 105 ? 15.774 -6.916 5.542 1.00 66.88 105 THR A O 1
ATOM 840 N N . ASP A 1 106 ? 17.186 -8.660 5.446 1.00 68.38 106 ASP A N 1
ATOM 841 C CA . ASP A 1 106 ? 16.462 -9.435 4.435 1.00 68.38 106 ASP A CA 1
ATOM 842 C C . ASP A 1 106 ? 15.311 -10.276 5.014 1.00 68.38 106 ASP A C 1
ATOM 844 O O . ASP A 1 106 ? 15.334 -11.505 5.030 1.00 68.38 106 ASP A O 1
ATOM 848 N N . LEU A 1 107 ? 14.222 -9.602 5.405 1.00 67.75 107 LEU A N 1
ATOM 849 C CA . LEU A 1 107 ? 12.999 -10.257 5.902 1.00 67.75 107 LEU A CA 1
ATOM 850 C C . LEU A 1 107 ? 12.380 -11.261 4.909 1.00 67.75 107 LEU A C 1
ATOM 852 O O . LEU A 1 107 ? 11.668 -12.167 5.326 1.00 67.75 107 LEU A O 1
ATOM 856 N N . ALA A 1 108 ? 12.645 -11.129 3.605 1.00 63.53 108 ALA A N 1
ATOM 857 C CA . ALA A 1 108 ? 12.071 -11.996 2.574 1.00 63.53 108 ALA A CA 1
ATOM 858 C C . ALA A 1 108 ? 12.539 -13.459 2.650 1.00 63.53 108 ALA A C 1
ATOM 860 O O . ALA A 1 108 ? 11.820 -14.344 2.194 1.00 63.53 108 ALA A O 1
ATOM 861 N N . LYS A 1 109 ? 13.721 -13.722 3.221 1.00 57.22 109 LYS A N 1
ATOM 862 C CA . LYS A 1 109 ? 14.282 -15.081 3.321 1.00 57.22 109 LYS A CA 1
ATOM 863 C C . LYS A 1 109 ? 13.916 -15.785 4.624 1.00 57.22 109 LYS A C 1
ATOM 865 O O . LYS A 1 109 ? 14.116 -16.989 4.747 1.00 57.22 109 LYS A O 1
ATOM 870 N N . HIS A 1 110 ? 13.368 -15.048 5.586 1.00 54.28 110 HIS A N 1
ATOM 871 C CA . HIS A 1 110 ? 12.980 -15.579 6.880 1.00 54.28 110 HIS A CA 1
ATOM 872 C C . HIS A 1 110 ? 11.481 -15.884 6.890 1.00 54.28 110 HIS A C 1
ATOM 874 O O . HIS A 1 110 ? 10.654 -15.007 7.137 1.00 54.28 110 HIS A O 1
ATOM 880 N N . ARG A 1 111 ? 11.117 -17.144 6.638 1.00 48.12 111 ARG A N 1
ATOM 881 C CA . ARG A 1 111 ? 9.753 -17.626 6.892 1.00 48.12 111 ARG A CA 1
ATOM 882 C C . ARG A 1 111 ? 9.582 -17.815 8.412 1.00 48.12 111 ARG A C 1
ATOM 884 O O . ARG A 1 111 ? 10.494 -18.382 9.008 1.00 48.12 111 ARG A O 1
ATOM 891 N N . PRO A 1 112 ? 8.532 -17.261 9.044 1.00 51.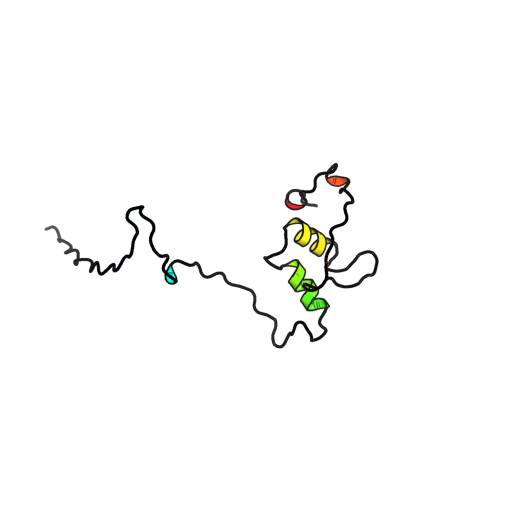06 112 PRO A N 1
ATOM 892 C CA . PRO A 1 112 ? 8.272 -17.459 10.470 1.00 51.06 112 PRO A CA 1
ATOM 893 C C . PRO A 1 112 ? 7.908 -18.910 10.786 1.00 51.06 112 PRO A C 1
ATOM 895 O O . PRO A 1 112 ? 7.355 -19.583 9.882 1.00 51.06 112 PRO A O 1
#

Secondary structure (DSSP, 8-state):
-----------------B-TTS-BPPPGGGS-----PPPPTT--TTS--HHHHHHHHTT-TTS-HHHHHHHHHTTTB-TTT-PBP-TTS--PPP-PPPGGGTT---GGG---

Radius of gyration: 25.56 Å; chains: 1; bounding box: 40×51×74 Å

Foldseek 3Di:
DDDDDDDDDDPPPDPWDADPVGDTDDDPVNDDDDDDDDDPDPDDLPPPPLLVQLVCVLVDPPDDPLVNVVSVVCVQADPPPRDGDHPPDDDDDDPDADVVVVRDSCPVVDDD

pLDDT: mean 77.9, std 15.88, range [37.59, 92.31]